Protein AF-A0A3M1B686-F1 (afdb_monomer_lite)

pLDDT: mean 81.19, std 17.77, range [47.25, 97.0]

Secondary structure (DSSP, 8-state):
-----S-S-------------EEEEETTS-EEEEEEEEETTEEEEEETTEEEEEEGGGEEEEE-SS---

Radius of gyration: 20.7 Å; chains: 1; bounding box: 72×19×27 Å

Structure (mmCIF, N/CA/C/O backbone):
data_AF-A0A3M1B686-F1
#
_entry.id   AF-A0A3M1B686-F1
#
loop_
_atom_site.group_PDB
_atom_site.id
_atom_site.type_symbol
_atom_site.label_atom_id
_atom_site.label_alt_id
_atom_site.label_comp_id
_atom_site.label_asym_id
_atom_site.label_entity_id
_atom_site.label_seq_id
_atom_site.pdbx_PDB_ins_code
_atom_site.Cartn_x
_atom_site.Cartn_y
_atom_site.Cartn_z
_atom_site.occupancy
_atom_site.B_iso_or_equiv
_atom_site.auth_seq_id
_atom_site.auth_comp_id
_atom_site.auth_asym_id
_atom_site.auth_atom_id
_atom_site.pdbx_PDB_model_num
ATOM 1 N N . MET A 1 1 ? 60.546 9.540 -15.133 1.00 47.75 1 MET A N 1
ATOM 2 C CA . MET A 1 1 ? 59.473 8.580 -15.483 1.00 47.75 1 MET A CA 1
ATOM 3 C C . MET A 1 1 ? 58.817 8.094 -14.193 1.00 47.75 1 MET A C 1
ATOM 5 O O . MET A 1 1 ? 59.394 7.264 -13.503 1.00 47.75 1 MET A O 1
ATOM 9 N N . LYS A 1 2 ? 57.683 8.690 -13.797 1.00 47.25 2 LYS A N 1
ATOM 10 C CA . LYS A 1 2 ? 56.962 8.350 -12.557 1.00 47.25 2 LYS A CA 1
ATOM 11 C C . LYS A 1 2 ? 55.942 7.250 -12.865 1.00 47.25 2 LYS A C 1
ATOM 13 O O . LYS A 1 2 ? 55.049 7.461 -13.678 1.00 47.25 2 LYS A O 1
ATOM 18 N N . LYS A 1 3 ? 56.125 6.069 -12.270 1.00 58.78 3 LYS A N 1
ATOM 19 C CA . LYS A 1 3 ? 55.223 4.916 -12.390 1.00 58.78 3 LYS A CA 1
ATOM 20 C C . LYS A 1 3 ? 54.099 5.083 -11.364 1.00 58.78 3 LYS A C 1
ATOM 22 O O . LYS A 1 3 ? 54.369 5.034 -10.169 1.00 58.78 3 LYS A O 1
ATOM 27 N N . TYR A 1 4 ? 52.872 5.314 -11.819 1.00 61.81 4 TYR A N 1
ATOM 28 C CA . TYR A 1 4 ? 51.692 5.299 -10.951 1.00 61.81 4 TYR A CA 1
ATOM 29 C C . TYR A 1 4 ? 51.197 3.851 -10.806 1.00 61.81 4 TYR A C 1
ATOM 31 O O . TYR A 1 4 ? 51.113 3.152 -11.820 1.00 61.81 4 TYR A O 1
ATOM 39 N N . PRO A 1 5 ? 50.914 3.361 -9.586 1.00 58.16 5 PRO A N 1
ATOM 40 C CA . PRO A 1 5 ? 50.492 1.985 -9.384 1.00 58.16 5 PRO A CA 1
ATOM 41 C C . PRO A 1 5 ? 49.054 1.777 -9.874 1.00 58.16 5 PRO A C 1
ATOM 43 O O . PRO A 1 5 ? 48.126 2.494 -9.507 1.00 58.16 5 PRO A O 1
ATOM 46 N N . LEU A 1 6 ? 48.914 0.745 -10.700 1.00 56.56 6 LEU A N 1
ATOM 47 C CA . LEU A 1 6 ? 47.729 0.220 -11.382 1.00 56.56 6 LEU A CA 1
ATOM 48 C C . LEU A 1 6 ? 46.713 -0.437 -10.417 1.00 56.56 6 LEU A C 1
ATOM 50 O O . LEU A 1 6 ? 46.227 -1.530 -10.676 1.00 56.56 6 LEU A O 1
ATOM 54 N N . TYR A 1 7 ? 46.417 0.183 -9.274 1.00 56.84 7 TYR A N 1
ATOM 55 C CA . TYR A 1 7 ? 45.535 -0.393 -8.251 1.00 56.84 7 TYR A CA 1
ATOM 56 C C . TYR A 1 7 ? 44.589 0.660 -7.676 1.00 56.84 7 TYR A C 1
ATOM 58 O O . TYR A 1 7 ? 44.709 1.044 -6.518 1.00 56.84 7 TYR A O 1
ATOM 66 N N . LEU A 1 8 ? 43.656 1.175 -8.481 1.00 52.03 8 LEU A N 1
ATOM 67 C CA . LEU A 1 8 ? 42.578 2.017 -7.935 1.00 52.03 8 LEU A CA 1
ATOM 68 C C . LEU A 1 8 ? 41.326 2.080 -8.814 1.00 52.03 8 LEU A C 1
ATOM 70 O O . LEU A 1 8 ? 40.617 3.077 -8.838 1.00 52.03 8 LEU A O 1
ATOM 74 N N . LEU A 1 9 ? 41.056 1.014 -9.565 1.00 53.50 9 LEU A N 1
ATOM 75 C CA . LEU A 1 9 ? 39.889 0.933 -10.447 1.00 53.50 9 LEU A CA 1
ATOM 76 C C . LEU A 1 9 ? 39.197 -0.430 -10.363 1.00 53.50 9 LEU A C 1
ATOM 78 O O . LEU A 1 9 ? 38.513 -0.835 -11.294 1.00 53.50 9 LEU A O 1
ATOM 82 N N . LEU A 1 10 ? 39.316 -1.125 -9.227 1.00 53.31 10 LEU A N 1
ATOM 83 C CA . LEU A 1 10 ? 38.418 -2.238 -8.911 1.00 53.31 10 LEU A CA 1
ATOM 84 C C . LEU A 1 10 ? 37.149 -1.666 -8.270 1.00 53.31 10 LEU A C 1
ATOM 86 O O . LEU A 1 10 ? 36.904 -1.758 -7.071 1.00 53.31 10 LEU A O 1
ATOM 90 N N . SER A 1 11 ? 36.449 -0.915 -9.121 1.00 56.12 11 SER A N 1
ATOM 91 C CA . SER A 1 11 ? 35.000 -0.922 -9.271 1.00 56.12 11 SER A CA 1
ATOM 92 C C . SER A 1 11 ? 34.249 -1.493 -8.077 1.00 56.12 11 SER A C 1
ATOM 94 O O . SER A 1 11 ? 33.878 -2.661 -8.012 1.00 56.12 11 SER A O 1
ATOM 96 N N . LEU A 1 12 ? 33.969 -0.562 -7.176 1.00 56.34 12 LEU A N 1
ATOM 97 C CA . LEU A 1 12 ? 32.783 -0.451 -6.349 1.00 56.34 12 LEU A CA 1
ATOM 98 C C . LEU A 1 12 ? 31.518 -0.779 -7.177 1.00 56.34 12 LEU A C 1
ATOM 100 O O . LEU A 1 12 ? 30.751 0.111 -7.540 1.00 56.34 12 LEU A O 1
ATOM 104 N N . THR A 1 13 ? 31.294 -2.049 -7.528 1.00 58.75 13 THR A N 1
ATOM 105 C CA . THR A 1 13 ? 30.003 -2.532 -8.022 1.00 58.75 13 THR A CA 1
ATOM 106 C C . THR A 1 13 ? 29.080 -2.553 -6.824 1.00 58.75 13 THR A C 1
ATOM 108 O O . THR A 1 13 ? 28.902 -3.558 -6.138 1.00 58.75 13 THR A O 1
ATOM 111 N N . LEU A 1 14 ? 28.588 -1.353 -6.543 1.00 54.38 14 LEU A N 1
ATOM 112 C CA . LEU A 1 14 ?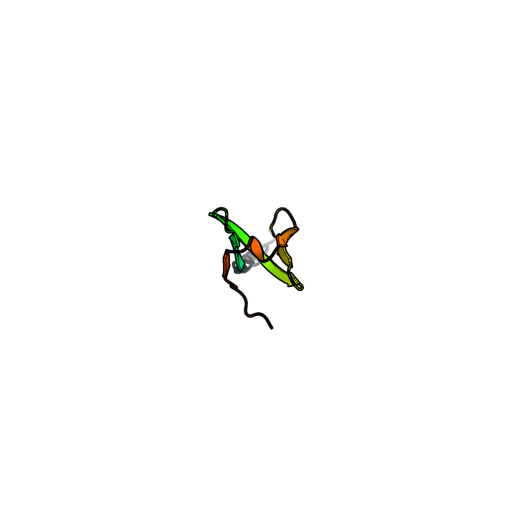 27.499 -1.027 -5.662 1.00 54.38 14 LEU A CA 1
ATOM 113 C C . LEU A 1 14 ? 26.433 -2.111 -5.832 1.00 54.38 14 LEU A C 1
ATOM 115 O O . LEU A 1 14 ? 25.836 -2.236 -6.903 1.00 54.38 14 LEU A O 1
ATOM 119 N N . LEU A 1 15 ? 26.243 -2.920 -4.788 1.00 55.72 15 LEU A N 1
ATOM 120 C CA . LEU A 1 15 ? 25.099 -3.808 -4.653 1.00 55.72 15 LEU A CA 1
ATOM 121 C C . LEU A 1 15 ? 23.842 -2.931 -4.700 1.00 55.72 15 LEU A C 1
ATOM 123 O O . LEU A 1 15 ? 23.335 -2.480 -3.674 1.00 55.72 15 LEU A O 1
ATOM 127 N N . ALA A 1 16 ? 23.339 -2.655 -5.899 1.00 54.78 16 ALA A N 1
ATOM 128 C CA . ALA A 1 16 ? 21.985 -2.184 -6.096 1.00 54.78 16 ALA A CA 1
ATOM 129 C C . ALA A 1 16 ? 21.075 -3.382 -5.822 1.00 54.78 16 ALA A C 1
ATOM 131 O O . ALA A 1 16 ? 20.593 -4.043 -6.739 1.00 54.78 16 ALA A O 1
ATOM 132 N N . SER A 1 17 ? 20.902 -3.714 -4.541 1.00 61.56 17 SER A N 1
ATOM 133 C CA . SER A 1 17 ? 19.904 -4.682 -4.115 1.00 61.56 17 SER A CA 1
ATOM 134 C C . SER A 1 17 ? 18.565 -4.187 -4.658 1.00 61.56 17 SER A C 1
ATOM 136 O O . SER A 1 17 ? 18.173 -3.066 -4.314 1.00 61.56 17 SER A O 1
ATOM 138 N N . PRO A 1 18 ? 17.867 -4.947 -5.521 1.00 59.03 18 PRO A N 1
ATOM 139 C CA . PRO A 1 18 ? 16.541 -4.553 -5.960 1.00 59.03 18 PRO A CA 1
ATOM 140 C C . PRO A 1 18 ? 15.681 -4.468 -4.704 1.00 59.03 18 PRO A C 1
ATOM 142 O O . PRO A 1 18 ? 15.402 -5.482 -4.064 1.00 59.03 18 PRO A O 1
ATOM 145 N N . SER A 1 19 ? 15.324 -3.249 -4.292 1.00 65.94 19 SER A N 1
ATOM 146 C CA . SER A 1 19 ? 14.416 -3.085 -3.169 1.00 65.94 19 SER A CA 1
ATOM 147 C C . SER A 1 19 ? 13.089 -3.687 -3.607 1.00 65.94 19 SER A C 1
ATOM 149 O O . SER A 1 19 ? 12.448 -3.236 -4.560 1.00 65.94 19 SER A O 1
ATOM 151 N N . LEU A 1 20 ? 12.737 -4.803 -2.978 1.00 74.06 20 LEU A N 1
ATOM 152 C CA . LEU A 1 20 ? 11.507 -5.508 -3.266 1.00 74.06 20 LEU A CA 1
ATOM 153 C C . LEU A 1 20 ? 10.352 -4.589 -2.854 1.00 74.06 20 LEU A C 1
ATOM 155 O O . LEU A 1 20 ? 10.069 -4.419 -1.672 1.00 74.06 20 LEU A O 1
ATOM 159 N N . ALA A 1 21 ? 9.740 -3.923 -3.830 1.00 84.50 21 ALA A N 1
ATOM 160 C CA . ALA A 1 21 ? 8.600 -3.050 -3.594 1.00 84.50 21 ALA A CA 1
ATOM 161 C C . ALA A 1 21 ? 7.360 -3.890 -3.267 1.00 84.50 21 ALA A C 1
ATOM 163 O O . ALA A 1 21 ? 7.147 -4.943 -3.874 1.00 84.50 21 ALA A O 1
ATOM 164 N N . ASP A 1 22 ? 6.522 -3.412 -2.349 1.00 92.62 22 ASP A N 1
ATOM 165 C CA . ASP A 1 22 ? 5.206 -4.005 -2.137 1.00 92.62 22 ASP A CA 1
ATOM 166 C C . ASP A 1 22 ? 4.301 -3.679 -3.336 1.00 92.62 22 ASP A C 1
ATOM 168 O O . ASP A 1 22 ? 4.502 -2.688 -4.054 1.00 92.62 22 ASP A O 1
ATOM 172 N N . ILE A 1 23 ? 3.290 -4.516 -3.559 1.00 94.06 23 ILE A N 1
ATOM 173 C CA . ILE A 1 23 ? 2.343 -4.370 -4.665 1.00 94.06 23 ILE A CA 1
ATOM 174 C C . ILE A 1 23 ? 0.936 -4.153 -4.106 1.00 94.06 23 ILE A C 1
ATOM 176 O O . ILE A 1 23 ? 0.429 -4.952 -3.319 1.00 94.06 23 ILE A O 1
ATOM 180 N N . LEU A 1 24 ? 0.298 -3.063 -4.533 1.00 94.62 24 LEU A N 1
ATOM 181 C CA . LEU A 1 24 ? -1.082 -2.716 -4.214 1.00 94.62 24 LEU A CA 1
ATOM 182 C C . LEU A 1 24 ? -1.968 -2.972 -5.433 1.00 94.62 24 LEU A C 1
ATOM 184 O O . LEU A 1 24 ? -1.814 -2.309 -6.461 1.00 94.62 24 LEU A O 1
ATOM 188 N N . TYR A 1 25 ? -2.922 -3.887 -5.291 1.00 96.25 25 TYR A N 1
ATOM 189 C CA . TYR A 1 25 ? -3.939 -4.162 -6.299 1.00 96.25 25 TYR A CA 1
ATOM 190 C C . TYR A 1 25 ? -5.205 -3.382 -5.945 1.00 96.25 25 TYR A C 1
ATOM 192 O O . TYR A 1 25 ? -5.752 -3.521 -4.848 1.00 96.25 25 TYR A O 1
ATOM 200 N N . LEU A 1 26 ? -5.673 -2.539 -6.860 1.00 96.25 26 LEU A N 1
ATOM 201 C CA . LEU A 1 26 ? -6.886 -1.742 -6.695 1.00 96.25 26 LEU A CA 1
ATOM 202 C C . LEU A 1 26 ? -8.056 -2.381 -7.451 1.00 96.25 26 LEU A C 1
ATOM 204 O O . LEU A 1 26 ? -7.872 -3.036 -8.473 1.00 96.25 26 LEU A O 1
ATOM 208 N N . LYS A 1 27 ? -9.284 -2.137 -6.982 1.00 96.00 27 LYS A N 1
ATOM 209 C CA . LYS A 1 27 ? -10.515 -2.676 -7.597 1.00 96.00 27 LYS A CA 1
ATOM 210 C C . LYS A 1 27 ? -10.775 -2.193 -9.024 1.00 96.00 27 LYS A C 1
ATOM 212 O O . LYS A 1 27 ? -11.538 -2.811 -9.747 1.00 96.00 27 LYS A O 1
ATOM 217 N N . ASN A 1 28 ? -10.155 -1.089 -9.429 1.00 94.19 28 ASN A N 1
ATOM 218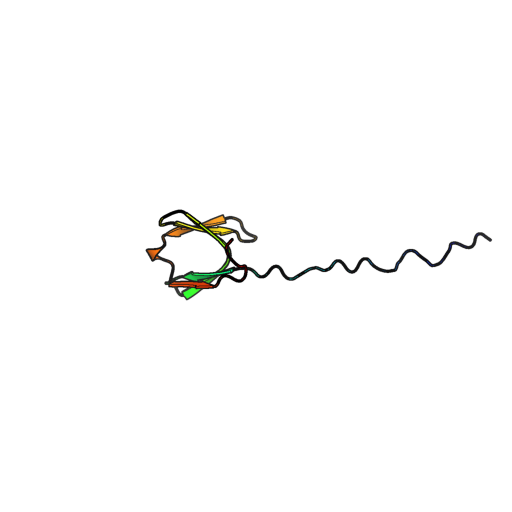 C CA . ASN A 1 28 ? -10.232 -0.557 -10.789 1.00 94.19 28 ASN A CA 1
ATOM 219 C C . ASN A 1 28 ? -9.167 -1.162 -11.723 1.00 94.19 28 ASN A C 1
ATOM 221 O O . ASN A 1 28 ? -8.759 -0.508 -12.680 1.00 94.19 28 ASN A O 1
ATOM 225 N N . ASN A 1 29 ? -8.672 -2.363 -11.411 1.00 93.69 29 ASN A N 1
ATOM 226 C CA . ASN A 1 29 ? -7.625 -3.083 -12.140 1.00 93.69 29 ASN A CA 1
ATOM 227 C C . ASN A 1 29 ? -6.276 -2.346 -12.232 1.00 93.69 29 ASN A C 1
ATOM 229 O O . ASN A 1 29 ? -5.407 -2.735 -13.010 1.00 93.69 29 ASN A O 1
ATOM 233 N N . LYS A 1 30 ? -6.064 -1.290 -11.434 1.00 94.56 30 LYS A N 1
ATOM 234 C CA . LYS A 1 30 ? -4.767 -0.613 -11.351 1.00 94.56 30 LYS A CA 1
ATOM 235 C C . LYS A 1 30 ? -3.855 -1.324 -10.361 1.00 94.56 30 LYS A C 1
ATOM 237 O O . LYS A 1 30 ? -4.288 -1.763 -9.296 1.00 94.56 30 LYS A O 1
ATOM 242 N N . ILE A 1 31 ? -2.573 -1.364 -10.703 1.00 94.44 31 ILE A N 1
ATOM 243 C CA . ILE A 1 31 ? -1.522 -1.956 -9.881 1.00 94.44 31 ILE A CA 1
ATOM 244 C C . ILE A 1 31 ? -0.502 -0.869 -9.576 1.00 94.44 31 ILE A C 1
ATOM 246 O O . ILE A 1 31 ? -0.017 -0.190 -10.482 1.00 94.44 31 ILE A O 1
ATOM 250 N N . LEU A 1 32 ? -0.173 -0.703 -8.300 1.00 93.81 32 LEU A N 1
ATOM 251 C CA . LEU A 1 32 ? 0.841 0.244 -7.854 1.00 93.81 32 LEU A CA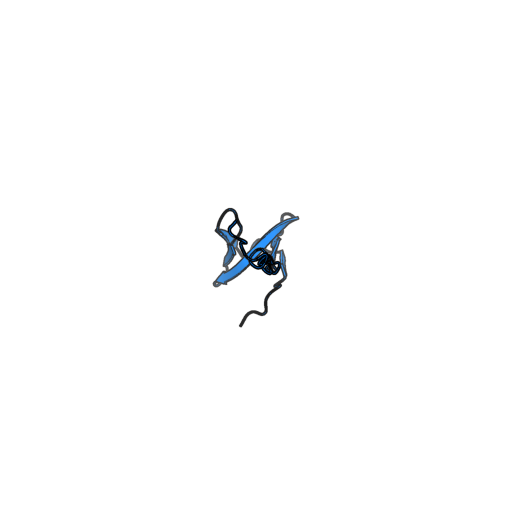 1
ATOM 252 C C . LEU A 1 32 ? 1.951 -0.498 -7.122 1.00 93.81 32 LEU A C 1
ATOM 254 O O . LEU A 1 32 ? 1.693 -1.443 -6.384 1.00 93.81 32 LEU A O 1
ATOM 258 N N . ARG A 1 33 ? 3.190 -0.056 -7.335 1.00 93.12 33 ARG A N 1
ATOM 259 C CA . ARG A 1 33 ? 4.382 -0.628 -6.705 1.00 93.12 33 ARG A CA 1
ATOM 260 C C . ARG A 1 33 ? 5.052 0.429 -5.848 1.00 93.12 33 ARG A C 1
ATOM 262 O O . ARG A 1 33 ? 5.279 1.548 -6.313 1.00 93.12 33 ARG A O 1
ATOM 269 N N . GLY A 1 34 ? 5.356 0.082 -4.608 1.00 92.38 34 GLY A N 1
ATOM 270 C CA . GLY A 1 34 ? 5.956 1.011 -3.665 1.00 92.38 34 GLY A CA 1
ATOM 271 C C . GLY A 1 34 ? 5.944 0.481 -2.243 1.00 92.38 34 GLY A C 1
ATOM 272 O O . GLY A 1 34 ? 5.543 -0.647 -1.991 1.00 92.38 34 GLY A O 1
ATOM 273 N N . LYS A 1 35 ? 6.376 1.312 -1.299 1.00 93.06 35 LYS A N 1
ATOM 274 C CA . LYS A 1 35 ? 6.330 0.967 0.123 1.00 93.06 35 LYS A CA 1
ATOM 275 C C . LYS A 1 35 ? 4.922 1.207 0.653 1.00 93.06 35 LYS A C 1
ATOM 277 O O . LYS A 1 35 ? 4.441 2.341 0.573 1.00 93.06 35 LYS A O 1
ATOM 282 N N . ILE A 1 36 ? 4.272 0.178 1.192 1.00 93.56 36 ILE A N 1
ATOM 283 C CA . ILE A 1 36 ? 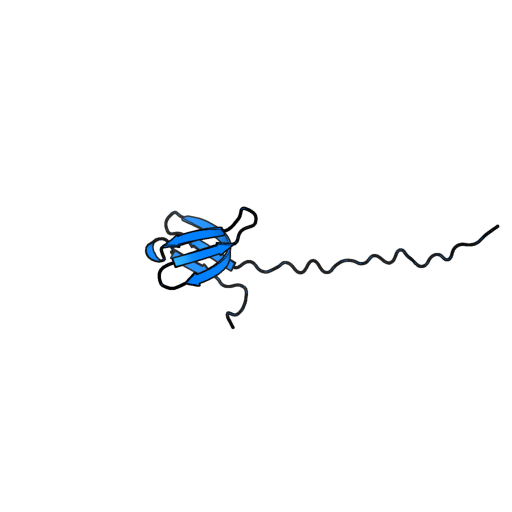2.894 0.288 1.683 1.00 93.56 36 ILE A CA 1
ATOM 284 C C . ILE A 1 36 ? 2.876 0.472 3.202 1.00 93.56 36 ILE A C 1
ATOM 286 O O . ILE A 1 36 ? 3.526 -0.249 3.954 1.00 93.56 36 ILE A O 1
ATOM 290 N N . GLN A 1 37 ? 2.092 1.443 3.666 1.00 93.12 37 GLN A N 1
ATOM 291 C CA . GLN A 1 37 ? 1.803 1.677 5.076 1.00 93.12 37 GLN A CA 1
ATOM 292 C C . GLN A 1 37 ? 0.293 1.709 5.294 1.00 93.12 37 GLN A C 1
ATOM 294 O O . GLN A 1 37 ? -0.428 2.488 4.666 1.00 93.12 37 GLN A O 1
ATOM 299 N N . LYS A 1 38 ? -0.196 0.892 6.226 1.00 92.94 38 LYS A N 1
ATOM 300 C CA . LYS A 1 38 ? -1.602 0.896 6.632 1.00 92.94 38 LYS A CA 1
ATOM 301 C C . LYS A 1 38 ? -1.774 1.737 7.896 1.00 92.94 38 LYS A C 1
ATOM 303 O O . LYS A 1 38 ? -1.059 1.537 8.872 1.00 92.94 38 LYS A O 1
ATOM 308 N N . LYS A 1 39 ? -2.736 2.662 7.889 1.00 94.00 39 LYS A N 1
ATOM 309 C CA . LYS A 1 39 ? -3.129 3.457 9.064 1.00 94.00 39 LYS A CA 1
ATOM 310 C C . LYS A 1 39 ? -4.653 3.488 9.161 1.00 94.00 39 LY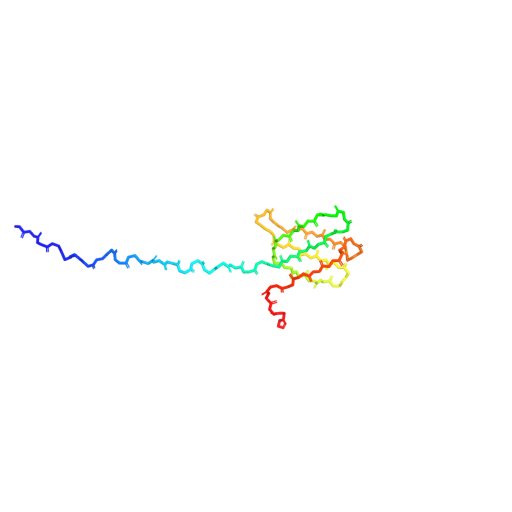S A C 1
ATOM 312 O O . LYS A 1 39 ? -5.326 4.219 8.433 1.00 94.00 39 LYS A O 1
ATOM 317 N N . GLY A 1 40 ? -5.209 2.659 10.044 1.00 94.12 40 GLY A N 1
ATOM 318 C CA . GLY A 1 40 ? -6.657 2.491 10.182 1.00 94.12 40 GLY A CA 1
ATOM 319 C C . GLY A 1 40 ? -7.305 1.997 8.882 1.00 94.12 40 GLY A C 1
ATOM 320 O O . GLY A 1 40 ? -6.896 0.975 8.332 1.00 94.12 40 GLY A O 1
ATOM 321 N N . LYS A 1 41 ? -8.300 2.746 8.384 1.00 96.12 41 LYS A N 1
ATOM 322 C CA . LYS A 1 41 ? -9.025 2.468 7.125 1.00 96.12 41 LYS A CA 1
ATOM 323 C C . LYS A 1 41 ? -8.315 2.995 5.868 1.00 96.12 41 LYS A C 1
ATOM 325 O O . LYS A 1 41 ? -8.858 2.894 4.768 1.00 96.12 41 LYS A O 1
ATOM 330 N N . TRP A 1 42 ? -7.126 3.576 6.016 1.00 96.38 42 TRP A N 1
ATOM 331 C CA . TRP A 1 42 ? -6.376 4.194 4.927 1.00 96.38 42 TRP A CA 1
ATOM 332 C C . TRP A 1 42 ? -5.101 3.417 4.614 1.00 96.38 42 TRP A C 1
ATOM 334 O O . TRP A 1 42 ? -4.401 2.941 5.513 1.00 96.38 42 TRP A O 1
ATOM 344 N N . ILE A 1 43 ? -4.795 3.323 3.323 1.00 95.62 43 ILE A N 1
ATOM 345 C CA . ILE A 1 43 ? -3.585 2.705 2.789 1.00 95.62 43 ILE A CA 1
ATOM 346 C C . ILE A 1 43 ? -2.783 3.778 2.068 1.00 95.62 43 ILE A C 1
ATOM 348 O O . ILE A 1 43 ? -3.284 4.448 1.166 1.00 95.62 43 ILE A O 1
ATOM 352 N N . TYR A 1 44 ? -1.539 3.940 2.491 1.00 96.00 44 TYR A N 1
ATOM 353 C CA . TYR A 1 44 ? -0.586 4.876 1.922 1.00 96.00 44 TYR A CA 1
ATOM 354 C C . TYR A 1 44 ? 0.444 4.072 1.146 1.00 96.00 44 TYR A C 1
ATOM 356 O O . TYR A 1 44 ? 1.035 3.146 1.697 1.00 96.00 44 TYR A O 1
ATOM 364 N N . ILE A 1 45 ? 0.660 4.413 -0.120 1.00 94.81 45 ILE A N 1
ATOM 365 C CA . ILE A 1 45 ? 1.723 3.816 -0.924 1.00 94.81 45 ILE A CA 1
ATOM 366 C C . ILE A 1 45 ? 2.702 4.898 -1.346 1.00 94.81 45 ILE A C 1
ATOM 368 O O . ILE A 1 45 ? 2.332 5.881 -1.989 1.00 94.81 45 ILE A O 1
ATOM 372 N N . GLN A 1 46 ? 3.960 4.717 -0.962 1.00 94.50 46 GLN A N 1
ATOM 373 C CA . GLN A 1 46 ? 5.036 5.614 -1.339 1.00 94.50 46 GLN A CA 1
ATOM 374 C C . GLN A 1 46 ? 5.697 5.093 -2.611 1.00 94.50 46 GLN A C 1
ATOM 376 O O . GLN A 1 46 ? 6.307 4.023 -2.629 1.00 94.50 46 GLN A O 1
ATOM 381 N N . THR A 1 47 ? 5.525 5.857 -3.684 1.00 91.38 47 THR A N 1
ATOM 382 C CA . THR A 1 47 ? 6.052 5.578 -5.021 1.00 91.38 47 THR A CA 1
ATOM 383 C C . THR A 1 47 ? 7.160 6.575 -5.360 1.00 91.38 47 THR A C 1
ATOM 385 O O . THR A 1 47 ? 7.360 7.560 -4.648 1.00 91.38 47 THR A O 1
ATOM 388 N N . LYS A 1 48 ? 7.841 6.384 -6.496 1.00 88.31 48 LYS A N 1
ATOM 389 C CA . LYS A 1 48 ? 8.819 7.365 -7.003 1.00 88.31 48 LYS A CA 1
ATOM 390 C C . LYS A 1 48 ? 8.212 8.734 -7.345 1.00 88.31 48 LYS A C 1
ATOM 392 O O . LYS A 1 48 ? 8.941 9.712 -7.424 1.00 88.31 48 LYS A O 1
ATOM 397 N N . TYR A 1 49 ? 6.895 8.800 -7.546 1.00 89.69 49 TYR A N 1
ATOM 398 C CA . TYR A 1 49 ? 6.160 10.033 -7.845 1.00 89.69 49 TYR A CA 1
ATOM 399 C C . TYR A 1 49 ? 5.575 10.695 -6.588 1.00 89.69 49 TYR A C 1
ATOM 401 O O . TYR A 1 49 ? 4.871 11.694 -6.688 1.00 89.69 49 TYR A O 1
ATOM 409 N N . GLY A 1 50 ? 5.839 10.126 -5.407 1.00 92.69 50 GLY A N 1
ATOM 410 C CA . GLY A 1 50 ? 5.304 10.586 -4.131 1.00 92.69 50 GLY A CA 1
ATOM 411 C C . GLY A 1 50 ? 4.337 9.595 -3.486 1.00 92.69 50 GLY A C 1
ATOM 412 O O . GLY A 1 50 ? 4.237 8.424 -3.877 1.00 92.69 50 GLY A O 1
ATOM 413 N N . THR A 1 51 ? 3.645 10.076 -2.456 1.00 95.12 51 THR A N 1
ATOM 414 C CA . THR A 1 51 ? 2.754 9.270 -1.616 1.00 95.12 51 THR A CA 1
ATOM 415 C C . THR A 1 51 ? 1.316 9.378 -2.097 1.00 95.12 51 THR A C 1
ATOM 417 O O . THR A 1 51 ? 0.733 10.459 -2.110 1.00 95.12 51 THR A O 1
ATOM 420 N N . LEU A 1 52 ? 0.724 8.237 -2.435 1.00 95.06 52 LEU A N 1
ATOM 421 C CA . LEU A 1 52 ? -0.686 8.128 -2.787 1.00 95.06 52 LEU A CA 1
ATOM 422 C C . LEU A 1 52 ? -1.474 7.565 -1.604 1.00 95.06 52 LEU A C 1
ATOM 424 O O . LEU A 1 52 ? -0.981 6.706 -0.869 1.00 95.06 52 LEU A O 1
ATOM 428 N N . LYS A 1 53 ? -2.707 8.044 -1.433 1.00 96.06 53 LYS A N 1
ATOM 429 C CA . LYS A 1 53 ? -3.615 7.646 -0.353 1.00 96.06 53 LYS A CA 1
ATOM 430 C C . LYS A 1 53 ? -4.854 6.982 -0.944 1.00 96.06 53 LYS A C 1
ATOM 432 O O . LYS A 1 53 ? -5.534 7.576 -1.775 1.00 96.06 53 LYS A O 1
ATOM 437 N N . PHE A 1 54 ? -5.170 5.787 -0.459 1.00 96.06 54 PHE A N 1
ATOM 438 C CA . PHE A 1 54 ? -6.340 5.009 -0.857 1.00 96.06 54 PHE A CA 1
ATOM 439 C C . PHE A 1 54 ? -7.171 4.632 0.360 1.00 96.06 54 PHE A C 1
ATOM 441 O O . PHE A 1 54 ? -6.633 4.315 1.425 1.00 96.06 54 PHE A O 1
ATOM 448 N N . HIS A 1 55 ? -8.492 4.644 0.212 1.00 97.00 55 HIS A N 1
ATOM 449 C CA . HIS A 1 55 ? -9.364 4.049 1.216 1.00 97.00 55 HIS A CA 1
ATOM 450 C C . HIS A 1 55 ? -9.331 2.522 1.073 1.00 97.00 55 HIS A C 1
ATOM 452 O O . HIS A 1 55 ? -9.310 2.005 -0.044 1.00 97.00 55 HIS A O 1
ATOM 458 N N . GLN A 1 56 ? -9.368 1.780 2.184 1.00 94.81 56 GLN A N 1
ATOM 459 C CA . GLN A 1 56 ? -9.291 0.314 2.168 1.00 94.81 56 GLN A CA 1
ATOM 460 C C . GLN A 1 56 ? -10.386 -0.325 1.294 1.00 94.81 56 GLN A C 1
ATOM 462 O O . GLN A 1 56 ? -10.151 -1.364 0.689 1.00 94.81 56 GLN A O 1
ATOM 467 N N . SER A 1 57 ? -11.553 0.316 1.148 1.00 96.50 57 SER A N 1
ATOM 468 C CA . SER A 1 57 ? -12.628 -0.174 0.268 1.00 96.50 57 SER A CA 1
ATOM 469 C C . SER A 1 57 ? -12.273 -0.181 -1.224 1.00 96.50 57 SER A C 1
ATOM 471 O O . SER A 1 57 ? -12.937 -0.882 -1.986 1.00 96.50 57 SER A O 1
ATOM 473 N N . GLN A 1 58 ? -11.262 0.584 -1.643 1.00 96.06 58 GLN A N 1
ATOM 474 C CA . GLN A 1 58 ? -10.782 0.665 -3.028 1.00 96.06 58 GLN A CA 1
ATOM 475 C C . GLN A 1 58 ? -9.687 -0.369 -3.322 1.00 96.06 58 GLN A C 1
ATOM 477 O O . GLN A 1 58 ? -9.352 -0.601 -4.485 1.00 96.06 58 GLN A O 1
ATOM 482 N N . VAL A 1 59 ? -9.133 -0.979 -2.275 1.00 95.62 59 VAL A N 1
ATOM 483 C CA . VAL A 1 59 ? -8.050 -1.954 -2.358 1.00 95.62 59 VAL A CA 1
ATOM 484 C C . VAL A 1 59 ? -8.648 -3.346 -2.528 1.00 95.62 59 VAL A C 1
ATOM 486 O O . VAL A 1 59 ? -9.575 -3.726 -1.815 1.00 95.62 59 VAL A O 1
ATOM 489 N N . LEU A 1 60 ? -8.129 -4.083 -3.505 1.00 96.19 60 LEU A N 1
ATOM 490 C CA . LEU A 1 60 ? -8.470 -5.477 -3.754 1.00 96.19 60 LEU A CA 1
ATOM 491 C C . LEU A 1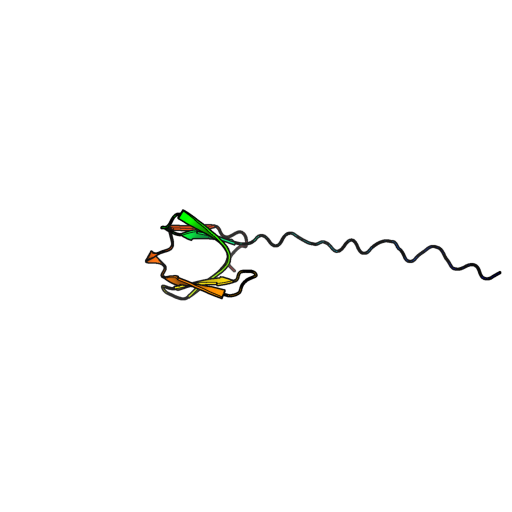 60 ? -7.600 -6.390 -2.884 1.00 96.19 60 LEU A C 1
ATOM 493 O O . LEU A 1 60 ? -8.115 -7.204 -2.125 1.00 96.19 60 LEU A O 1
ATOM 497 N N . SER A 1 61 ? -6.282 -6.224 -2.968 1.00 94.69 61 SER A N 1
ATOM 498 C CA . SER A 1 61 ? -5.312 -7.008 -2.210 1.00 94.69 61 SER A CA 1
ATOM 499 C C . SER A 1 61 ? -3.974 -6.276 -2.111 1.00 94.69 61 SER A C 1
ATOM 501 O O . SER A 1 61 ? -3.711 -5.301 -2.823 1.00 94.69 61 SER A O 1
ATOM 503 N N . ILE A 1 62 ? -3.132 -6.734 -1.186 1.00 93.75 62 ILE A N 1
ATOM 504 C CA . ILE A 1 62 ? -1.784 -6.214 -0.972 1.00 93.75 62 ILE A CA 1
ATOM 505 C C . ILE A 1 62 ? -0.832 -7.399 -0.933 1.00 93.75 62 ILE A C 1
ATOM 507 O O . ILE A 1 62 ? -1.073 -8.354 -0.198 1.00 93.75 62 ILE A O 1
ATOM 511 N N . GLN A 1 63 ? 0.251 -7.312 -1.693 1.00 93.56 63 GLN A N 1
ATOM 512 C CA . GLN A 1 63 ? 1.349 -8.262 -1.648 1.00 93.56 63 GLN A CA 1
ATOM 513 C C . GLN A 1 63 ? 2.556 -7.564 -1.032 1.00 93.56 63 GLN A C 1
ATOM 515 O O . GLN A 1 63 ? 3.142 -6.669 -1.643 1.00 93.56 63 GLN A O 1
ATOM 520 N N . TYR A 1 64 ? 2.886 -7.953 0.196 1.00 89.50 64 TYR A N 1
ATOM 521 C CA . TYR A 1 64 ? 4.056 -7.441 0.893 1.00 89.50 64 TYR A CA 1
ATOM 522 C C . TYR A 1 64 ? 5.282 -8.227 0.464 1.00 89.50 64 TYR A C 1
ATOM 524 O O . TYR A 1 64 ? 5.294 -9.455 0.538 1.00 89.50 64 TYR A O 1
ATOM 532 N N . SER A 1 65 ? 6.305 -7.505 0.034 1.00 83.25 65 SER A N 1
ATOM 533 C CA . SER A 1 65 ? 7.580 -8.109 -0.341 1.00 83.25 65 SER A CA 1
ATOM 534 C C . SER A 1 65 ? 8.598 -8.035 0.800 1.00 83.25 65 SER A C 1
ATOM 536 O O . SER A 1 65 ? 9.620 -8.714 0.769 1.00 83.25 65 SER A O 1
ATOM 538 N N . THR A 1 66 ? 8.292 -7.247 1.836 1.00 70.12 66 THR A N 1
ATOM 539 C CA . THR A 1 66 ? 9.072 -7.146 3.075 1.00 70.12 66 THR A CA 1
ATOM 540 C C . THR A 1 66 ? 8.233 -7.617 4.268 1.00 70.12 66 THR A C 1
ATOM 542 O O . THR A 1 66 ? 7.066 -7.226 4.363 1.00 70.12 66 THR A O 1
ATOM 545 N N . PRO A 1 67 ? 8.785 -8.417 5.201 1.00 60.56 67 PRO A N 1
ATOM 546 C CA . PRO A 1 67 ? 8.069 -8.795 6.415 1.00 60.56 67 PRO A CA 1
ATOM 547 C C . PRO A 1 67 ? 7.745 -7.544 7.242 1.00 60.56 67 PRO A C 1
ATOM 549 O O . PRO A 1 67 ? 8.637 -6.761 7.576 1.00 60.56 67 PRO A O 1
ATOM 552 N N . GLN A 1 68 ? 6.461 -7.338 7.546 1.00 58.69 68 GLN A N 1
ATOM 553 C CA . GLN A 1 68 ? 6.032 -6.299 8.481 1.00 58.69 68 GLN A CA 1
ATOM 554 C C . GLN A 1 68 ? 6.483 -6.716 9.884 1.00 58.69 68 GLN A C 1
ATOM 556 O O . GLN A 1 68 ? 6.112 -7.790 10.354 1.00 58.69 68 GLN A O 1
ATOM 561 N N . LYS A 1 69 ? 7.350 -5.901 10.485 1.00 49.84 69 LYS A N 1
ATOM 562 C CA . LYS A 1 69 ? 7.898 -6.098 11.828 1.00 49.84 69 LYS A CA 1
ATOM 563 C C . LYS A 1 69 ? 6.963 -5.519 12.882 1.00 49.84 69 LYS A C 1
ATOM 565 O O . LYS A 1 69 ? 6.342 -4.474 12.575 1.00 49.84 69 LYS A O 1
#

Sequence (69 aa):
MKKYPLYLLLSLTLLASPSLADILYLKNNKILRGKIQKKGKWIYIQTKYGTLKFHQSQVLSIQYSTPQK

Foldseek 3Di:
DDDDDPPDPPDPPPPPPPPQWKWWQFPVRDIDTAHWDDDPQWIWGQDPVGIDIDGVVGTPDIGDPDDDD